Protein AF-E9SGU4-F1 (afdb_monomer_lite)

Structure (mmCIF, N/CA/C/O backbone):
data_AF-E9SGU4-F1
#
_entry.id   AF-E9SGU4-F1
#
loop_
_atom_site.group_PDB
_atom_site.id
_atom_site.type_symbol
_atom_site.label_atom_id
_atom_site.label_alt_id
_atom_site.label_comp_id
_atom_site.label_asym_id
_atom_site.label_entity_id
_atom_site.label_seq_id
_atom_site.pdbx_PDB_ins_code
_atom_site.Cartn_x
_atom_site.Cartn_y
_atom_site.Cartn_z
_atom_site.occupancy
_atom_site.B_iso_or_equiv
_atom_site.auth_seq_id
_atom_site.auth_comp_id
_atom_site.auth_asym_id
_atom_site.auth_atom_id
_atom_site.pdbx_PDB_model_num
ATOM 1 N N . MET A 1 1 ? 7.543 14.965 25.469 1.00 51.72 1 MET A N 1
ATOM 2 C CA . MET A 1 1 ? 7.830 15.003 24.017 1.00 51.72 1 MET A CA 1
ATOM 3 C C . MET A 1 1 ? 7.787 13.586 23.422 1.00 51.72 1 M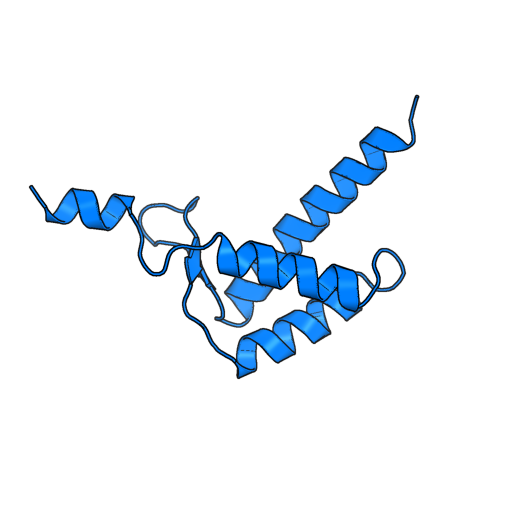ET A C 1
ATOM 5 O O . MET A 1 1 ? 8.803 13.103 22.953 1.00 51.72 1 MET A O 1
ATOM 9 N N . GLY A 1 2 ? 6.646 12.881 23.485 1.00 57.19 2 GLY A N 1
ATOM 10 C CA . GLY A 1 2 ? 6.571 11.458 23.086 1.00 57.19 2 GLY A CA 1
ATOM 11 C C . GLY A 1 2 ? 5.458 11.099 22.096 1.00 57.19 2 GLY A C 1
ATOM 12 O O . GLY A 1 2 ? 5.502 10.030 21.501 1.00 57.19 2 GLY A O 1
ATOM 13 N N . SER A 1 3 ? 4.476 11.981 21.893 1.00 62.22 3 SER A N 1
ATOM 14 C CA . SER A 1 3 ? 3.272 11.657 21.114 1.00 62.22 3 SER A CA 1
ATOM 15 C C . SER A 1 3 ? 3.431 11.882 19.608 1.00 62.22 3 SER A C 1
ATOM 17 O O . SER A 1 3 ? 2.787 11.198 18.827 1.00 62.22 3 SER A O 1
ATOM 19 N N . ALA A 1 4 ? 4.296 12.811 19.187 1.00 63.81 4 ALA A N 1
ATOM 20 C CA . ALA A 1 4 ? 4.496 13.116 17.767 1.00 63.81 4 ALA A CA 1
ATOM 21 C C . ALA A 1 4 ? 5.319 12.039 17.038 1.00 63.81 4 ALA A C 1
ATOM 23 O O . ALA A 1 4 ? 5.012 11.703 15.903 1.00 63.81 4 ALA A O 1
ATOM 24 N N . LYS A 1 5 ? 6.326 11.463 17.711 1.00 69.12 5 LYS A N 1
ATOM 25 C CA . LYS A 1 5 ? 7.228 10.470 17.110 1.00 69.12 5 LYS A CA 1
ATOM 26 C C . LYS A 1 5 ? 6.511 9.149 16.806 1.00 69.12 5 LYS A C 1
ATOM 28 O O . LYS A 1 5 ? 6.580 8.679 15.682 1.00 69.12 5 LYS A O 1
ATOM 33 N N . ARG A 1 6 ? 5.703 8.660 17.759 1.00 72.50 6 ARG A N 1
ATOM 34 C CA . ARG A 1 6 ? 4.863 7.465 17.567 1.00 72.50 6 ARG A CA 1
ATOM 35 C C . ARG A 1 6 ? 3.908 7.607 16.392 1.00 72.50 6 ARG A C 1
ATOM 37 O O . ARG A 1 6 ? 3.768 6.684 15.609 1.00 72.50 6 ARG A O 1
ATOM 44 N N . ARG A 1 7 ? 3.288 8.780 16.254 1.00 71.06 7 ARG A N 1
ATOM 45 C CA . ARG A 1 7 ? 2.327 9.021 15.178 1.00 71.06 7 ARG A CA 1
ATOM 46 C C . ARG A 1 7 ? 3.000 9.017 13.806 1.00 71.06 7 ARG A C 1
ATOM 48 O O . ARG A 1 7 ? 2.404 8.559 12.849 1.00 71.06 7 ARG A O 1
ATOM 55 N N . GLN A 1 8 ? 4.239 9.495 13.714 1.00 76.06 8 GLN A N 1
ATOM 56 C CA . GLN A 1 8 ? 5.001 9.457 12.468 1.00 76.06 8 GLN A CA 1
ATOM 57 C C . GLN A 1 8 ? 5.414 8.027 12.090 1.00 76.06 8 GLN A C 1
ATOM 59 O O . GLN A 1 8 ? 5.310 7.661 10.928 1.00 76.06 8 GLN A O 1
ATOM 64 N N . GLU A 1 9 ? 5.805 7.209 13.070 1.00 81.69 9 GLU A N 1
ATOM 65 C CA . GLU A 1 9 ? 6.107 5.785 12.860 1.00 81.69 9 GLU A CA 1
ATOM 66 C C . GLU A 1 9 ? 4.869 5.001 12.389 1.00 81.69 9 GLU A C 1
ATOM 68 O O . GLU A 1 9 ? 4.976 4.170 11.496 1.00 81.69 9 GLU A O 1
ATOM 73 N N . GLU A 1 10 ? 3.681 5.305 12.924 1.00 83.62 10 GLU A N 1
ATOM 74 C CA . GLU A 1 10 ? 2.424 4.682 12.479 1.00 83.62 10 GLU A CA 1
ATOM 75 C C . GLU A 1 10 ? 2.042 5.052 11.041 1.00 83.62 10 GLU A C 1
ATOM 77 O O . GLU A 1 10 ? 1.479 4.228 10.328 1.00 83.62 10 GLU A O 1
ATOM 82 N N . PHE A 1 11 ? 2.351 6.277 10.608 1.00 83.12 11 PHE A N 1
ATOM 83 C CA . PHE A 1 11 ? 2.140 6.705 9.224 1.00 83.12 11 PHE A CA 1
ATOM 84 C C . PHE A 1 11 ? 3.096 5.997 8.258 1.00 83.12 11 PHE A C 1
ATOM 86 O O . PHE A 1 11 ? 2.680 5.610 7.170 1.00 83.12 11 PHE A O 1
ATOM 93 N N . ASP A 1 12 ? 4.362 5.830 8.642 1.00 86.12 12 ASP A N 1
ATOM 94 C CA . ASP A 1 12 ? 5.367 5.150 7.818 1.00 86.12 12 ASP A CA 1
ATOM 95 C C . ASP A 1 12 ? 5.041 3.653 7.667 1.00 86.12 12 ASP A C 1
ATOM 97 O O . ASP A 1 12 ? 5.062 3.110 6.564 1.00 86.12 12 ASP A O 1
ATOM 101 N N . ASP A 1 13 ? 4.634 3.008 8.766 1.00 88.12 13 ASP A N 1
ATOM 102 C CA . ASP A 1 13 ? 4.144 1.624 8.781 1.00 88.12 13 ASP A CA 1
ATOM 103 C C . ASP A 1 13 ? 2.896 1.461 7.901 1.00 88.12 13 ASP A C 1
ATOM 105 O O . ASP A 1 13 ? 2.840 0.568 7.054 1.00 88.12 13 ASP A O 1
ATOM 109 N N . ALA A 1 14 ? 1.932 2.383 8.020 1.00 88.88 14 ALA A N 1
ATOM 110 C CA . ALA A 1 14 ? 0.737 2.376 7.188 1.00 88.88 14 ALA A CA 1
ATOM 111 C C . ALA A 1 14 ? 1.060 2.583 5.705 1.00 88.88 14 ALA A C 1
ATOM 113 O O . ALA A 1 14 ? 0.491 1.896 4.860 1.00 88.88 14 ALA A O 1
ATOM 114 N N . ARG A 1 15 ? 2.003 3.472 5.373 1.00 88.50 15 ARG A N 1
ATOM 115 C CA . ARG A 1 15 ? 2.432 3.694 3.988 1.00 88.50 15 ARG A CA 1
ATOM 116 C C . ARG A 1 15 ? 3.096 2.450 3.408 1.00 88.50 15 ARG A C 1
ATOM 118 O O . ARG A 1 15 ? 2.729 2.036 2.314 1.00 88.50 15 ARG A O 1
ATOM 125 N N . ASN A 1 16 ? 4.022 1.831 4.140 1.00 90.44 16 ASN A N 1
ATOM 126 C CA . ASN A 1 16 ? 4.660 0.588 3.704 1.00 90.44 16 ASN A CA 1
ATOM 127 C C . ASN A 1 16 ? 3.623 -0.510 3.482 1.00 90.44 16 ASN A C 1
ATOM 129 O O . ASN A 1 16 ? 3.635 -1.166 2.441 1.00 90.44 16 ASN A O 1
ATOM 133 N N . ARG A 1 17 ? 2.674 -0.652 4.413 1.00 92.50 17 ARG A N 1
ATOM 134 C CA . ARG A 1 17 ? 1.621 -1.652 4.292 1.00 92.50 17 ARG A CA 1
ATOM 135 C C . ARG A 1 17 ? 0.688 -1.384 3.112 1.00 92.50 17 ARG A C 1
ATOM 137 O O . ARG A 1 17 ? 0.358 -2.314 2.384 1.00 92.50 17 ARG A O 1
ATOM 144 N N . GLY A 1 18 ? 0.300 -0.129 2.897 1.00 92.88 18 GLY A N 1
ATOM 145 C CA . GLY A 1 18 ? -0.511 0.282 1.752 1.00 92.88 18 GLY A CA 1
ATOM 146 C C . GLY A 1 18 ? 0.173 -0.048 0.426 1.00 92.88 18 GLY A C 1
ATOM 147 O O . GLY A 1 18 ? -0.445 -0.656 -0.443 1.00 92.88 18 GLY A O 1
ATOM 148 N N . THR A 1 19 ? 1.469 0.253 0.307 1.00 92.44 19 THR A N 1
ATOM 149 C CA . THR A 1 19 ? 2.280 -0.109 -0.865 1.00 92.44 19 THR A CA 1
ATOM 150 C C . THR A 1 19 ? 2.305 -1.621 -1.089 1.00 92.44 19 THR A C 1
ATOM 152 O O . THR A 1 19 ? 2.112 -2.069 -2.214 1.00 92.44 19 THR A O 1
ATOM 155 N N . GLU A 1 20 ? 2.512 -2.427 -0.043 1.00 93.12 20 GLU A N 1
ATOM 156 C CA . GLU A 1 20 ? 2.490 -3.889 -0.176 1.00 93.12 20 GLU A CA 1
ATOM 157 C C . GLU A 1 20 ? 1.139 -4.409 -0.659 1.00 93.12 20 GLU A C 1
ATOM 159 O O . GLU A 1 20 ? 1.107 -5.214 -1.582 1.00 93.12 20 GLU A O 1
ATOM 164 N N . ILE A 1 21 ? 0.032 -3.915 -0.101 1.00 94.56 21 ILE A N 1
ATOM 165 C CA . ILE A 1 21 ? -1.308 -4.322 -0.534 1.00 94.56 21 ILE A CA 1
ATOM 166 C C . ILE A 1 21 ? -1.540 -3.945 -1.998 1.00 94.56 21 ILE A C 1
ATOM 168 O O . ILE A 1 21 ? -2.048 -4.762 -2.757 1.00 94.56 21 ILE A O 1
ATOM 172 N N . LEU A 1 22 ? -1.150 -2.740 -2.419 1.00 93.75 22 LEU A N 1
ATOM 173 C CA . LEU A 1 22 ? -1.287 -2.322 -3.817 1.00 93.75 22 LEU A CA 1
ATOM 174 C C . LEU A 1 22 ? -0.489 -3.226 -4.768 1.00 93.75 22 LEU A C 1
ATOM 176 O O . LEU A 1 22 ? -0.963 -3.504 -5.867 1.00 93.75 22 LEU A O 1
ATOM 180 N N . ILE A 1 23 ? 0.679 -3.715 -4.340 1.00 92.56 23 ILE A N 1
ATOM 181 C CA . ILE A 1 23 ? 1.472 -4.699 -5.093 1.00 92.56 23 ILE A CA 1
ATOM 182 C C . ILE A 1 23 ? 0.782 -6.069 -5.105 1.00 92.56 23 ILE A C 1
ATOM 184 O O . ILE A 1 23 ? 0.665 -6.687 -6.160 1.00 92.56 23 ILE A O 1
ATOM 188 N N . GLU A 1 24 ? 0.317 -6.550 -3.947 1.00 93.00 24 GLU A N 1
ATOM 189 C CA . GLU A 1 24 ? -0.384 -7.836 -3.808 1.00 93.00 24 GLU A CA 1
ATOM 190 C C . GLU A 1 24 ? -1.654 -7.892 -4.676 1.00 93.00 24 GLU A C 1
ATOM 192 O O . GLU A 1 24 ? -1.949 -8.927 -5.274 1.00 93.00 24 GLU A O 1
ATOM 197 N N . GLU A 1 25 ? -2.390 -6.780 -4.764 1.00 93.06 25 GLU A N 1
ATOM 198 C CA . GLU A 1 25 ? -3.615 -6.654 -5.562 1.00 93.06 25 GLU A CA 1
ATOM 199 C C . GLU A 1 25 ? -3.348 -6.269 -7.032 1.00 93.06 25 GLU A C 1
ATOM 201 O O . GLU A 1 25 ? -4.289 -6.206 -7.821 1.00 93.06 25 GLU A O 1
ATOM 206 N N . GLY A 1 26 ? -2.085 -6.044 -7.419 1.00 90.38 26 GLY A N 1
ATOM 207 C CA . GLY A 1 26 ? -1.670 -5.791 -8.805 1.00 90.38 26 GLY A CA 1
ATOM 208 C C . GLY A 1 26 ? -1.920 -4.373 -9.332 1.00 90.38 26 GLY A C 1
ATOM 209 O O . GLY A 1 26 ? -1.814 -4.152 -10.538 1.00 90.38 26 GLY A O 1
ATOM 210 N N . VAL A 1 27 ? -2.232 -3.420 -8.450 1.00 93.00 27 VAL A N 1
ATOM 211 C CA . VAL A 1 27 ? -2.482 -2.007 -8.793 1.00 93.00 27 VAL A CA 1
ATOM 212 C C . VAL A 1 27 ? -1.186 -1.290 -9.150 1.00 93.00 27 VAL A C 1
ATOM 214 O O . VAL A 1 27 ? -1.147 -0.485 -10.074 1.00 93.00 27 VAL A O 1
ATOM 217 N N . ILE A 1 28 ? -0.118 -1.605 -8.420 1.00 93.25 28 ILE A N 1
ATOM 218 C CA . ILE A 1 28 ? 1.241 -1.147 -8.703 1.00 93.25 28 ILE A CA 1
ATOM 219 C C . ILE A 1 28 ? 2.162 -2.363 -8.775 1.00 93.25 28 ILE A C 1
ATOM 221 O O . ILE A 1 28 ? 1.843 -3.430 -8.255 1.00 93.25 28 ILE A O 1
ATOM 225 N N . SER A 1 29 ? 3.322 -2.218 -9.400 1.00 91.56 29 SER A N 1
ATOM 226 C CA . SER A 1 29 ? 4.323 -3.284 -9.504 1.00 91.56 29 SER A CA 1
ATOM 227 C C . SER A 1 29 ? 5.696 -2.773 -9.095 1.00 91.56 29 SER A C 1
ATOM 229 O O . SER A 1 29 ? 6.009 -1.609 -9.304 1.00 91.56 29 SER A O 1
ATOM 231 N N . ARG A 1 30 ? 6.541 -3.622 -8.501 1.00 90.81 30 ARG A N 1
ATOM 232 C CA . ARG A 1 30 ? 7.955 -3.266 -8.293 1.00 90.81 30 ARG A CA 1
ATOM 233 C C . ARG A 1 30 ? 8.734 -3.526 -9.569 1.00 90.81 30 ARG A C 1
ATOM 235 O O . ARG A 1 30 ? 8.566 -4.574 -10.188 1.00 90.81 30 ARG A O 1
ATOM 242 N N . CYS A 1 31 ? 9.619 -2.602 -9.920 1.00 89.81 31 CYS A N 1
ATOM 243 C CA . CYS A 1 31 ? 10.552 -2.823 -11.010 1.00 89.81 31 CYS A CA 1
ATOM 244 C C . CYS A 1 31 ? 11.489 -3.996 -10.673 1.00 89.81 31 CYS A C 1
ATOM 246 O O . CYS A 1 31 ? 12.050 -4.065 -9.579 1.00 89.81 31 CYS A O 1
ATOM 248 N N . GLU A 1 32 ? 11.701 -4.897 -11.633 1.00 86.94 32 GLU A N 1
ATOM 249 C CA . GLU A 1 32 ? 12.569 -6.074 -11.472 1.00 86.94 32 GLU A CA 1
ATOM 250 C C . GLU A 1 32 ? 14.051 -5.707 -11.286 1.00 86.94 32 GLU A C 1
ATOM 252 O O . GLU A 1 32 ? 14.816 -6.465 -10.692 1.00 86.94 32 GLU A O 1
ATOM 257 N N . HIS A 1 33 ? 14.456 -4.538 -11.790 1.00 87.56 33 HIS A N 1
ATOM 258 C CA . HIS A 1 33 ? 15.833 -4.044 -11.729 1.00 87.56 33 HIS A CA 1
ATOM 259 C C . HIS A 1 33 ? 16.067 -3.039 -10.597 1.00 87.56 33 HIS A C 1
ATOM 261 O O . HIS A 1 33 ? 17.189 -2.923 -10.105 1.00 87.56 33 HIS A O 1
ATOM 267 N N . HIS A 1 34 ? 15.021 -2.320 -10.187 1.00 87.12 34 HIS A N 1
ATOM 268 C CA . HIS A 1 34 ? 15.089 -1.252 -9.195 1.00 87.12 34 HIS A CA 1
ATOM 269 C C . HIS A 1 34 ? 14.009 -1.492 -8.140 1.00 87.12 34 HIS A C 1
ATOM 271 O O . HIS A 1 34 ? 12.907 -0.964 -8.243 1.00 87.12 34 HIS A O 1
ATOM 277 N N . GLU A 1 35 ? 14.325 -2.295 -7.123 1.00 83.50 35 GLU A N 1
ATOM 278 C CA . GLU A 1 35 ? 13.377 -2.710 -6.072 1.00 83.50 35 GLU A CA 1
ATOM 279 C C . GLU A 1 35 ? 12.742 -1.540 -5.297 1.00 83.50 35 GLU A C 1
ATOM 281 O O . GLU A 1 35 ? 11.667 -1.687 -4.717 1.00 83.50 35 GLU A O 1
ATOM 286 N N . GLU A 1 36 ? 13.399 -0.378 -5.315 1.00 83.44 36 GLU A N 1
ATOM 287 C CA . GLU A 1 36 ? 12.936 0.880 -4.726 1.00 83.44 36 GLU A CA 1
ATOM 288 C C . GLU A 1 36 ? 11.917 1.640 -5.593 1.00 83.44 36 GLU A C 1
ATOM 290 O O . GLU A 1 36 ? 11.254 2.550 -5.100 1.00 83.44 36 GLU A O 1
ATOM 295 N N . ILE A 1 37 ? 11.776 1.274 -6.872 1.00 86.25 37 ILE A N 1
ATOM 296 C CA . ILE A 1 37 ? 10.837 1.894 -7.807 1.00 86.25 37 ILE A CA 1
ATOM 297 C C . ILE A 1 37 ? 9.581 1.028 -7.900 1.00 86.25 37 ILE A C 1
ATOM 299 O O . ILE A 1 37 ? 9.628 -0.132 -8.320 1.00 86.25 37 ILE A O 1
ATOM 303 N N . VAL A 1 38 ? 8.444 1.630 -7.564 1.00 90.81 38 VAL A N 1
ATOM 304 C CA . VAL A 1 38 ? 7.117 1.100 -7.881 1.00 90.81 38 VAL A CA 1
ATOM 305 C C . VAL A 1 38 ? 6.570 1.806 -9.112 1.00 90.81 38 VAL A C 1
ATOM 307 O O . VAL A 1 38 ? 6.735 3.014 -9.239 1.00 90.81 38 VAL A O 1
ATOM 310 N N . THR A 1 39 ? 5.940 1.065 -10.013 1.00 91.00 39 THR A N 1
ATOM 311 C CA . THR A 1 39 ? 5.275 1.599 -11.199 1.00 91.00 39 THR A CA 1
ATOM 312 C C . THR A 1 39 ? 3.771 1.407 -11.103 1.00 91.00 39 THR A C 1
ATOM 314 O O . THR A 1 39 ? 3.296 0.416 -10.542 1.00 91.00 39 THR A O 1
ATOM 317 N N . ASP A 1 40 ? 3.024 2.363 -11.640 1.00 90.62 40 ASP A N 1
ATOM 318 C CA . ASP A 1 40 ? 1.581 2.255 -11.813 1.00 90.62 40 ASP A CA 1
ATOM 319 C C . ASP A 1 40 ? 1.260 1.168 -12.848 1.00 90.62 40 ASP A C 1
ATOM 321 O O . ASP A 1 40 ? 1.821 1.146 -13.941 1.00 90.62 40 ASP A O 1
ATOM 325 N N . ASN A 1 41 ? 0.367 0.248 -12.489 1.00 87.88 41 ASN A N 1
ATOM 326 C CA . ASN A 1 41 ? -0.176 -0.770 -13.388 1.00 87.88 41 ASN A CA 1
ATOM 327 C C . ASN A 1 41 ? -1.716 -0.726 -13.397 1.00 87.88 41 ASN A C 1
ATOM 329 O O . ASN A 1 41 ? -2.353 -1.722 -13.730 1.00 87.88 41 ASN A O 1
ATOM 333 N N . TRP A 1 42 ? -2.286 0.413 -12.979 1.00 84.19 42 TRP A N 1
ATOM 334 C CA . TRP A 1 42 ? -3.699 0.703 -12.746 1.00 84.19 42 TRP A CA 1
ATOM 335 C C . TRP A 1 42 ? -4.676 -0.460 -13.001 1.00 84.19 42 TRP A C 1
ATOM 337 O O . TRP A 1 42 ? -5.142 -0.679 -14.124 1.00 84.19 42 TRP A O 1
ATOM 347 N N . ASP A 1 43 ? -5.059 -1.156 -11.927 1.00 87.94 43 ASP A N 1
ATOM 348 C CA . ASP A 1 43 ? -6.129 -2.157 -11.941 1.00 87.94 43 ASP A CA 1
ATOM 349 C C . ASP A 1 43 ? -7.280 -1.709 -11.030 1.00 87.94 43 ASP A C 1
ATOM 351 O O . ASP A 1 43 ? -7.165 -1.702 -9.805 1.00 87.94 43 ASP A O 1
ATOM 355 N N . ASP A 1 44 ? -8.411 -1.329 -11.628 1.00 87.06 44 ASP A N 1
ATOM 356 C CA . ASP A 1 44 ? -9.578 -0.791 -10.909 1.00 87.06 44 ASP A CA 1
ATOM 357 C C . ASP A 1 44 ? -10.167 -1.819 -9.918 1.00 87.06 44 ASP A C 1
ATOM 359 O O . ASP A 1 44 ? -10.572 -1.489 -8.798 1.00 87.06 44 ASP A O 1
ATOM 363 N N . SER A 1 45 ? -10.142 -3.108 -10.289 1.00 90.75 45 SER A N 1
ATOM 364 C CA . SER A 1 45 ? -10.612 -4.184 -9.413 1.00 90.75 45 SER A CA 1
ATOM 365 C C . SER A 1 45 ? -9.669 -4.426 -8.235 1.00 90.75 45 SER A C 1
ATOM 367 O O . SER A 1 45 ? -10.150 -4.767 -7.151 1.00 90.75 45 SER A O 1
ATOM 369 N N . GLY A 1 46 ? -8.364 -4.321 -8.451 1.00 91.50 46 GLY A N 1
ATOM 370 C CA . GLY A 1 46 ? -7.322 -4.431 -7.445 1.00 91.50 46 GLY A CA 1
ATOM 371 C C . GLY A 1 46 ? -7.366 -3.243 -6.501 1.00 91.50 46 GLY A C 1
ATOM 372 O O . GLY A 1 46 ? -7.298 -3.430 -5.291 1.00 91.50 46 GLY A O 1
ATOM 373 N N . LEU A 1 47 ? -7.608 -2.036 -7.021 1.00 90.62 47 LEU A N 1
ATOM 374 C CA . LEU A 1 47 ? -7.700 -0.816 -6.225 1.00 90.62 47 LEU A CA 1
ATOM 375 C C . LEU A 1 47 ? -8.843 -0.896 -5.218 1.00 90.62 47 LEU A C 1
ATOM 377 O O . LEU A 1 47 ? -8.638 -0.658 -4.029 1.00 90.62 47 LEU A O 1
ATOM 381 N N . SER A 1 48 ? -10.028 -1.315 -5.663 1.00 93.00 48 SER A N 1
ATOM 382 C CA . SER A 1 48 ? -11.176 -1.464 -4.765 1.00 93.00 48 SER A CA 1
ATOM 383 C C . SER A 1 48 ? -10.917 -2.486 -3.647 1.00 93.00 48 SER A C 1
ATOM 385 O O . SER A 1 48 ? -11.266 -2.246 -2.489 1.00 93.00 48 SER A O 1
ATOM 387 N N . LYS A 1 49 ? -10.255 -3.609 -3.959 1.00 93.69 49 LYS A N 1
ATOM 388 C CA . LYS A 1 49 ? -9.868 -4.616 -2.955 1.00 93.69 49 LYS A CA 1
ATOM 389 C C . LYS A 1 49 ? -8.785 -4.099 -2.016 1.00 93.69 49 LYS A C 1
ATOM 391 O O . LYS A 1 49 ? -8.881 -4.324 -0.810 1.00 93.69 49 LYS A O 1
ATOM 396 N N . ALA A 1 50 ? -7.796 -3.389 -2.552 1.00 93.94 50 ALA A N 1
ATOM 397 C CA . ALA A 1 50 ? -6.710 -2.792 -1.793 1.00 93.94 50 ALA A CA 1
ATOM 398 C C . ALA A 1 50 ? -7.246 -1.779 -0.780 1.00 93.94 50 ALA A C 1
ATOM 400 O O . ALA A 1 50 ? -6.900 -1.853 0.396 1.00 93.94 50 ALA A O 1
ATOM 401 N N . GLN A 1 51 ? -8.159 -0.902 -1.203 1.00 93.44 51 GLN A N 1
ATOM 402 C CA . GLN A 1 51 ? -8.845 0.055 -0.334 1.00 93.44 51 GLN A CA 1
ATOM 403 C C . GLN A 1 51 ? -9.611 -0.638 0.792 1.00 93.44 51 GLN A C 1
ATOM 405 O O . GLN A 1 51 ? -9.480 -0.250 1.952 1.00 93.44 51 GLN A O 1
ATOM 410 N N . ASP A 1 52 ? -10.401 -1.668 0.480 1.00 93.69 52 ASP A N 1
ATOM 411 C CA . ASP A 1 52 ? -11.208 -2.355 1.492 1.00 93.69 52 ASP A CA 1
ATOM 412 C C . ASP A 1 52 ? -10.326 -3.130 2.488 1.00 93.69 52 ASP A C 1
ATOM 414 O O . ASP A 1 52 ? -10.526 -3.041 3.702 1.00 93.69 52 ASP A O 1
ATOM 418 N N . ARG A 1 53 ? -9.280 -3.808 1.994 1.00 94.19 53 ARG A N 1
ATOM 419 C CA . ARG A 1 53 ? -8.297 -4.533 2.813 1.00 94.19 53 ARG A CA 1
ATOM 420 C C . ARG A 1 53 ? -7.486 -3.587 3.697 1.00 94.19 53 ARG A C 1
ATOM 422 O O . ARG A 1 53 ? -7.355 -3.842 4.892 1.00 94.19 53 ARG A O 1
ATOM 429 N N . PHE A 1 54 ? -6.987 -2.487 3.141 1.00 93.88 54 PHE A N 1
ATOM 430 C CA . PHE A 1 54 ? -6.198 -1.503 3.878 1.00 93.88 54 PHE A CA 1
ATOM 431 C C . PHE A 1 54 ? -7.038 -0.790 4.941 1.00 93.88 54 PHE A C 1
ATOM 433 O O . PHE A 1 54 ? -6.622 -0.701 6.094 1.00 93.88 54 PHE A O 1
ATOM 440 N N . ALA A 1 55 ? -8.261 -0.371 4.599 1.00 93.19 55 ALA A N 1
ATOM 441 C CA . ALA A 1 55 ? -9.186 0.225 5.559 1.00 93.19 55 ALA A CA 1
ATOM 442 C C . ALA A 1 55 ? -9.565 -0.750 6.688 1.00 93.19 55 ALA A C 1
ATOM 444 O O . ALA A 1 55 ? -9.737 -0.325 7.831 1.00 93.19 55 ALA A O 1
ATOM 445 N N . ALA A 1 56 ? -9.673 -2.050 6.396 1.00 93.06 56 ALA A N 1
ATOM 446 C CA . ALA A 1 56 ? -9.902 -3.077 7.408 1.00 93.06 56 ALA A CA 1
ATOM 447 C C . ALA A 1 56 ? -8.683 -3.288 8.326 1.00 93.06 56 ALA A C 1
ATOM 449 O O . ALA A 1 56 ? -8.858 -3.397 9.539 1.00 93.06 56 ALA A O 1
ATOM 450 N N . GLU A 1 57 ? -7.457 -3.310 7.789 1.00 92.00 57 GLU A N 1
ATOM 451 C CA . GLU A 1 57 ? -6.228 -3.440 8.593 1.00 92.00 57 GLU A CA 1
ATOM 452 C C . GLU A 1 57 ? -5.948 -2.194 9.447 1.00 92.00 57 GLU A C 1
ATOM 454 O O . GLU A 1 57 ? -5.464 -2.300 10.576 1.00 92.00 57 GLU A O 1
ATOM 459 N N . MET A 1 58 ? -6.306 -1.015 8.939 1.00 90.81 58 MET A N 1
ATOM 460 C CA . MET A 1 58 ? -6.139 0.272 9.617 1.00 90.81 58 MET A CA 1
ATOM 461 C C . MET A 1 58 ? -7.348 0.685 10.462 1.00 90.81 58 MET A C 1
ATOM 463 O O . MET A 1 58 ? -7.354 1.771 11.058 1.00 90.81 58 MET A O 1
ATOM 467 N N . ALA A 1 59 ? -8.357 -0.183 10.563 1.00 89.19 59 ALA A N 1
ATOM 468 C CA . ALA A 1 59 ? -9.569 0.078 11.319 1.00 89.19 59 ALA A CA 1
ATOM 469 C C . ALA A 1 59 ? -9.243 0.436 12.780 1.00 89.19 59 ALA A C 1
ATOM 471 O O . ALA A 1 59 ? -8.614 -0.321 13.519 1.00 89.19 59 ALA A O 1
ATOM 472 N N . GLY A 1 60 ? -9.683 1.622 13.205 1.00 85.38 60 GLY A N 1
ATOM 473 C CA . GLY A 1 60 ? -9.435 2.150 14.551 1.00 85.38 60 GLY A CA 1
ATOM 474 C C . GLY A 1 60 ? -8.162 2.992 14.692 1.00 85.38 60 GLY A C 1
ATOM 475 O O . GLY A 1 60 ? -8.005 3.643 15.725 1.00 85.38 60 GLY A O 1
ATOM 476 N N . LYS A 1 61 ? -7.298 3.033 13.668 1.00 87.75 61 LYS A N 1
ATOM 477 C CA . LYS A 1 61 ? -6.166 3.971 13.568 1.00 8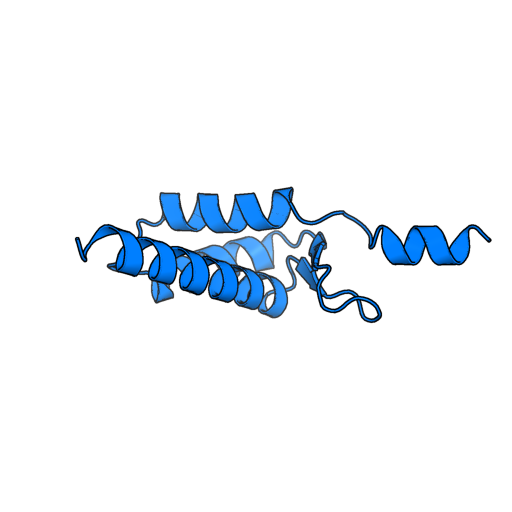7.75 61 LYS A CA 1
ATOM 478 C C . LYS A 1 61 ? -6.456 5.121 12.605 1.00 87.75 61 LYS A C 1
ATOM 480 O O . LYS A 1 61 ? -6.199 6.271 12.952 1.00 87.75 61 LYS A O 1
ATOM 485 N N . PHE A 1 62 ? -7.021 4.800 11.443 1.00 88.56 62 PHE A N 1
ATOM 486 C CA . PHE A 1 62 ? -7.332 5.744 10.371 1.00 88.56 62 PHE A CA 1
ATOM 487 C C . PHE A 1 62 ? -8.785 5.592 9.919 1.00 88.56 62 PHE A C 1
ATOM 489 O O . PHE A 1 62 ? -9.406 4.538 10.089 1.00 88.56 62 PHE A O 1
ATOM 496 N N . THR A 1 63 ? -9.345 6.660 9.361 1.00 90.75 63 THR A N 1
ATOM 497 C CA . THR A 1 63 ? -10.651 6.619 8.697 1.00 90.75 63 THR A CA 1
ATOM 498 C C . THR A 1 63 ? -10.534 6.014 7.299 1.00 90.75 63 THR A C 1
ATOM 500 O O . THR A 1 63 ? -9.451 5.960 6.717 1.00 90.75 63 THR A O 1
ATOM 503 N N . ARG A 1 64 ? -11.660 5.552 6.737 1.00 89.69 64 ARG A N 1
ATOM 504 C CA . ARG A 1 64 ? -11.684 5.012 5.368 1.00 89.69 64 ARG A CA 1
ATOM 505 C C . ARG A 1 64 ? -11.239 6.053 4.338 1.00 89.69 64 ARG A C 1
ATOM 507 O O . ARG A 1 64 ? -10.536 5.689 3.409 1.00 89.69 64 ARG A O 1
ATOM 514 N N . GLU A 1 65 ? -11.621 7.314 4.532 1.00 91.12 65 GLU A N 1
ATOM 515 C CA . GLU A 1 65 ? -11.197 8.431 3.678 1.00 91.12 65 GLU A CA 1
ATOM 516 C C . GLU A 1 65 ? -9.682 8.645 3.758 1.00 91.12 65 GLU A C 1
ATOM 518 O O . GLU A 1 65 ? -9.030 8.672 2.725 1.00 91.12 65 GLU A O 1
ATOM 523 N N . GLU A 1 66 ? -9.095 8.674 4.962 1.00 90.19 66 GLU A N 1
ATOM 524 C CA . GLU A 1 66 ? -7.633 8.765 5.103 1.00 90.19 66 GLU A CA 1
ATOM 525 C C . GLU A 1 66 ? -6.926 7.591 4.418 1.00 90.19 66 GLU A C 1
ATOM 527 O O . GLU A 1 66 ? -5.936 7.789 3.722 1.00 90.19 66 GLU A O 1
ATOM 532 N N . CYS A 1 67 ? -7.443 6.369 4.589 1.00 90.62 67 CYS A N 1
ATOM 533 C CA . CYS A 1 67 ? -6.900 5.174 3.943 1.00 90.62 67 CYS A CA 1
ATOM 534 C C . CYS A 1 67 ? -6.923 5.290 2.416 1.00 90.62 67 CYS A C 1
ATOM 536 O O . CYS A 1 67 ? -5.948 4.927 1.764 1.00 90.62 67 CYS A O 1
ATOM 538 N N . ASP A 1 68 ? -8.017 5.806 1.863 1.00 91.31 68 ASP A N 1
ATOM 539 C CA . ASP A 1 68 ? -8.165 6.031 0.430 1.00 91.31 68 ASP A CA 1
ATOM 540 C C . ASP A 1 68 ? -7.160 7.065 -0.086 1.00 91.31 68 ASP A C 1
ATOM 542 O O . ASP A 1 68 ? -6.420 6.792 -1.028 1.00 91.31 68 ASP A O 1
ATOM 546 N N . GLU A 1 69 ? -7.050 8.206 0.602 1.00 91.56 69 GLU A N 1
ATOM 547 C CA . GLU A 1 69 ? -6.087 9.258 0.268 1.00 91.56 69 GLU A CA 1
ATOM 548 C C . GLU A 1 69 ? -4.633 8.767 0.351 1.00 91.56 69 GLU A C 1
ATOM 550 O O . GLU A 1 69 ? -3.795 9.179 -0.452 1.00 91.56 69 GLU A O 1
ATOM 555 N N . PHE A 1 70 ? -4.309 7.866 1.286 1.00 90.88 70 PHE A N 1
ATOM 556 C CA . PHE A 1 70 ? -2.981 7.251 1.352 1.00 90.88 70 PHE A CA 1
ATOM 557 C C . PHE A 1 70 ? -2.669 6.412 0.121 1.00 90.88 70 PHE A C 1
ATOM 559 O O . PHE A 1 70 ? -1.594 6.568 -0.460 1.00 90.88 70 PHE A O 1
ATOM 566 N N . LEU A 1 71 ? -3.580 5.512 -0.255 1.00 91.81 71 LEU A N 1
ATOM 567 C CA . LEU A 1 71 ? -3.372 4.631 -1.400 1.00 91.81 71 LEU A CA 1
ATOM 568 C C . LEU A 1 71 ? -3.330 5.434 -2.702 1.00 91.81 71 LEU A C 1
ATOM 570 O O . LEU A 1 71 ? -2.422 5.237 -3.505 1.00 91.81 71 LEU A O 1
ATOM 574 N N . ASP A 1 72 ? -4.240 6.394 -2.871 1.00 91.94 72 ASP A N 1
ATOM 575 C CA . ASP A 1 72 ? -4.260 7.312 -4.014 1.00 91.94 72 ASP A CA 1
ATOM 576 C C . ASP A 1 72 ? -2.958 8.122 -4.122 1.00 91.94 72 ASP A C 1
ATOM 578 O O . ASP A 1 72 ? -2.401 8.260 -5.210 1.00 91.94 72 ASP A O 1
ATOM 582 N N . SER A 1 73 ? -2.412 8.590 -2.995 1.00 91.81 73 SER A N 1
ATOM 583 C CA . SER A 1 73 ? -1.126 9.293 -2.960 1.00 91.81 73 SER A CA 1
ATOM 584 C C . SER A 1 73 ? 0.039 8.408 -3.417 1.00 91.81 73 SER A C 1
ATOM 586 O O . SER A 1 73 ? 0.890 8.868 -4.176 1.00 91.81 73 SER A O 1
ATOM 588 N N . ILE A 1 74 ? 0.066 7.129 -3.019 1.00 90.75 74 ILE A N 1
ATOM 589 C CA . ILE A 1 74 ? 1.090 6.168 -3.466 1.00 90.75 74 ILE A CA 1
ATOM 590 C C . ILE A 1 74 ? 0.992 5.938 -4.978 1.00 90.75 74 ILE A C 1
ATOM 592 O O . ILE A 1 74 ? 2.010 5.962 -5.664 1.00 90.75 74 ILE A O 1
ATOM 596 N N . ILE A 1 75 ? -0.220 5.754 -5.503 1.00 90.19 75 ILE A N 1
ATOM 597 C CA . ILE A 1 75 ? -0.443 5.504 -6.934 1.00 90.19 75 ILE A CA 1
ATOM 598 C C . ILE A 1 75 ? -0.070 6.733 -7.766 1.00 90.19 75 ILE A C 1
ATOM 600 O O . ILE A 1 75 ? 0.583 6.604 -8.794 1.00 90.19 75 ILE A O 1
ATOM 604 N N . LYS A 1 76 ? -0.418 7.942 -7.307 1.00 89.88 76 LYS A N 1
ATOM 605 C CA . LYS A 1 76 ? -0.053 9.196 -7.989 1.00 89.88 76 LYS A CA 1
ATOM 606 C C . LYS A 1 76 ? 1.448 9.479 -7.992 1.00 89.88 76 LYS A C 1
ATOM 608 O O . LYS A 1 76 ? 1.916 10.199 -8.872 1.00 89.88 76 LYS A O 1
ATOM 613 N N . ASP A 1 77 ? 2.173 8.975 -6.997 1.00 89.19 77 ASP A N 1
ATOM 614 C CA . ASP A 1 77 ? 3.633 9.085 -6.908 1.00 89.19 77 ASP A CA 1
ATOM 615 C C . ASP A 1 77 ? 4.338 8.031 -7.782 1.00 89.19 77 ASP A C 1
ATOM 617 O O . ASP A 1 77 ? 5.453 8.264 -8.251 1.00 89.19 77 ASP A O 1
ATOM 621 N N . ALA A 1 78 ? 3.680 6.895 -8.045 1.00 88.75 78 ALA A N 1
ATOM 622 C CA . ALA A 1 78 ? 4.211 5.828 -8.883 1.00 88.75 78 ALA A CA 1
ATOM 623 C C . ALA A 1 78 ? 4.237 6.249 -10.371 1.00 88.75 78 ALA A C 1
ATOM 625 O O . ALA A 1 78 ? 3.193 6.558 -10.952 1.00 88.75 78 ALA A O 1
ATOM 626 N N . PRO A 1 79 ? 5.409 6.274 -11.034 1.00 88.81 79 PRO A N 1
ATOM 627 C CA . PRO A 1 79 ? 5.478 6.518 -12.471 1.00 88.81 79 PRO A CA 1
ATOM 628 C C . PRO A 1 79 ? 4.848 5.364 -13.268 1.00 88.81 79 PRO A C 1
ATOM 630 O O . PRO A 1 79 ? 4.848 4.224 -12.818 1.00 88.81 79 PRO A O 1
ATOM 633 N N . ASN A 1 80 ? 4.364 5.640 -14.484 1.00 86.1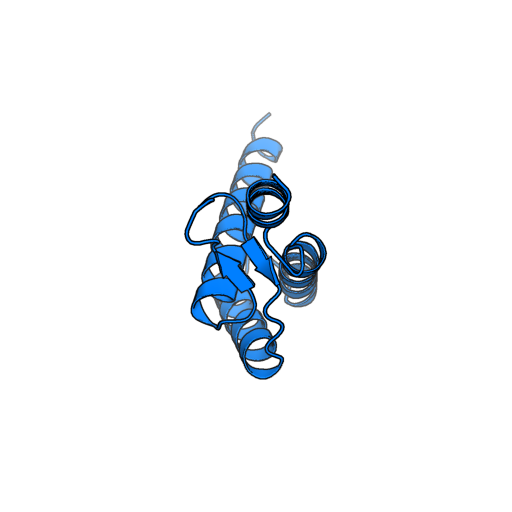2 80 ASN A N 1
ATOM 634 C CA . ASN A 1 80 ? 3.846 4.592 -15.383 1.00 86.12 80 ASN A CA 1
ATOM 635 C C . ASN A 1 80 ? 4.917 3.544 -15.729 1.00 86.12 80 ASN A C 1
ATOM 637 O O . ASN A 1 80 ? 4.615 2.367 -15.870 1.00 86.12 80 ASN A O 1
ATOM 641 N N . ASP A 1 81 ? 6.169 3.979 -15.859 1.00 84.56 81 ASP A N 1
ATOM 642 C CA . ASP A 1 81 ? 7.293 3.125 -16.225 1.00 84.56 81 ASP A CA 1
ATOM 643 C C . ASP A 1 81 ? 8.508 3.426 -15.350 1.00 84.56 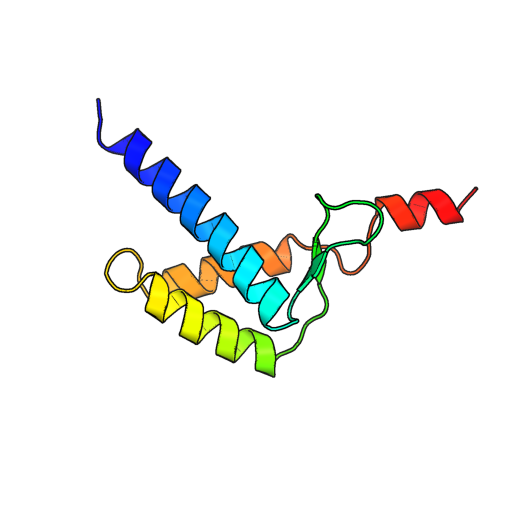81 ASP A C 1
ATOM 645 O O . ASP A 1 81 ? 8.572 4.470 -14.695 1.00 84.56 81 ASP A O 1
ATOM 649 N N . CYS A 1 82 ? 9.475 2.508 -15.298 1.00 87.69 82 CYS A N 1
ATOM 650 C CA . CYS A 1 82 ? 10.652 2.718 -14.461 1.00 87.69 82 CYS A CA 1
ATOM 651 C C . CYS A 1 82 ? 11.594 3.739 -15.128 1.00 87.69 82 CYS A C 1
ATOM 653 O O . CYS A 1 82 ? 12.280 3.393 -16.095 1.00 87.69 82 CYS A O 1
ATOM 655 N N . PRO A 1 83 ? 11.752 4.960 -14.576 1.00 84.56 83 PRO A N 1
ATOM 656 C CA . PRO A 1 83 ? 12.519 6.022 -15.231 1.00 84.56 83 PRO A CA 1
ATOM 657 C C . PRO A 1 83 ? 14.023 5.728 -15.282 1.00 84.56 83 PRO A C 1
ATOM 659 O O . PRO A 1 83 ? 14.775 6.392 -15.997 1.00 84.56 83 PRO A O 1
ATOM 662 N N . LEU A 1 84 ? 14.493 4.774 -14.473 1.00 86.12 84 LEU A N 1
ATOM 663 C CA . LEU A 1 84 ? 15.866 4.293 -14.521 1.00 86.12 84 LEU A CA 1
ATOM 664 C C . LEU A 1 84 ? 16.042 3.285 -15.659 1.00 86.12 84 LEU A C 1
ATOM 666 O O . LEU A 1 84 ? 16.989 3.432 -16.422 1.00 86.12 84 LEU A O 1
ATOM 670 N N . CYS A 1 85 ? 15.118 2.334 -15.837 1.00 84.56 85 CYS A N 1
ATOM 671 C CA . CYS A 1 85 ? 15.144 1.409 -16.976 1.00 84.56 85 CYS A CA 1
ATOM 672 C C . CYS A 1 85 ? 15.065 2.152 -18.315 1.00 84.56 85 CYS A C 1
ATOM 674 O O . CYS A 1 85 ? 15.881 1.882 -19.191 1.00 84.56 85 CYS A O 1
ATOM 676 N N . GLU A 1 86 ? 14.192 3.160 -18.431 1.00 79.81 86 GLU A N 1
ATOM 677 C CA . GLU A 1 86 ? 14.090 3.985 -19.646 1.00 79.81 86 GLU A CA 1
ATOM 678 C C . GLU A 1 86 ? 15.414 4.675 -20.018 1.00 79.81 86 GLU A C 1
ATOM 680 O O . GLU A 1 86 ? 15.716 4.873 -21.193 1.00 79.81 86 GLU A O 1
ATOM 685 N N . LYS A 1 87 ? 16.240 5.036 -19.027 1.00 75.75 87 LYS A N 1
ATOM 686 C CA . LYS A 1 87 ? 17.563 5.626 -19.280 1.00 75.75 87 LYS A CA 1
ATOM 687 C C . LYS A 1 87 ? 18.590 4.605 -19.758 1.00 75.75 87 LYS A C 1
ATOM 689 O O . LYS A 1 87 ? 19.458 4.981 -20.534 1.00 75.75 87 LYS A O 1
ATOM 694 N N . PHE A 1 88 ? 18.496 3.353 -19.311 1.00 63.72 88 PHE A N 1
ATOM 695 C CA . PHE A 1 88 ? 19.420 2.287 -19.710 1.00 63.72 88 PHE A CA 1
ATOM 696 C C . PHE A 1 88 ? 19.227 1.846 -21.168 1.00 63.72 88 PHE A C 1
ATOM 698 O O . PHE A 1 88 ? 20.188 1.409 -21.791 1.00 63.72 88 PHE A O 1
ATOM 705 N N . GLU A 1 89 ? 18.019 1.962 -21.726 1.00 58.47 89 GLU A N 1
ATOM 706 C CA . GLU A 1 89 ? 17.745 1.591 -23.126 1.00 58.47 89 GLU A CA 1
ATOM 707 C C . GLU A 1 89 ? 18.045 2.711 -24.138 1.00 58.47 89 GLU A C 1
ATOM 709 O O . GLU A 1 89 ? 18.032 2.478 -25.347 1.00 58.47 89 GLU A O 1
ATOM 714 N N . ALA A 1 90 ? 18.317 3.929 -23.664 1.00 58.16 90 ALA A N 1
ATOM 715 C CA . ALA A 1 90 ? 18.574 5.095 -24.509 1.00 58.16 90 ALA A CA 1
ATOM 716 C C . ALA A 1 90 ? 20.055 5.274 -24.917 1.00 58.16 90 ALA A C 1
ATOM 718 O O . ALA A 1 90 ? 20.365 6.250 -25.609 1.00 58.16 90 ALA A O 1
ATOM 719 N N . GLU A 1 91 ? 20.954 4.371 -24.500 1.00 47.66 91 GLU A N 1
ATOM 720 C CA . GLU A 1 91 ? 22.407 4.410 -24.767 1.00 47.66 91 GLU A CA 1
ATOM 721 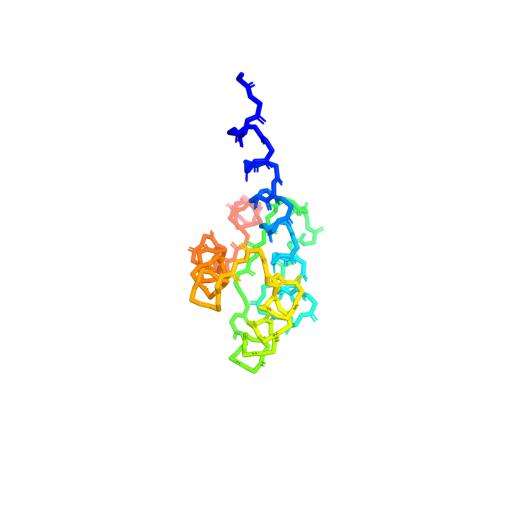C C . GLU A 1 91 ? 22.885 3.376 -25.801 1.00 47.66 91 GLU A C 1
ATOM 723 O O . GLU A 1 91 ? 22.485 2.192 -25.724 1.00 47.66 91 GLU A O 1
#

Radius of gyration: 14.87 Å; chains: 1; bounding box: 34×23×49 Å

pLDDT: mean 85.94, std 10.14, range [47.66, 94.56]

Foldseek 3Di:
DPDPVVLVVVLVVLLVLLVVQCCVLPQWHADPVHNPAIAGPHDPVSLVVSLVVSCVVCPPPDHSVVSNVSNVVVNVVHHNDDVVVVVVVVD

Secondary structure (DSSP, 8-state):
--HHHHHHHHHHHHHHHHHHHHHHTTSEEE-SS-TT-EEE---HHHHHHHHHHHHHHTBTTB-HHHHHHHHHHHHHHS-SS-HHHHHHTT-

Organism: NCBI:txid246199

Sequence (91 aa):
MGSAKRRQEEFDDARNRGTEILIEEGVISRCEHHEEIVTDN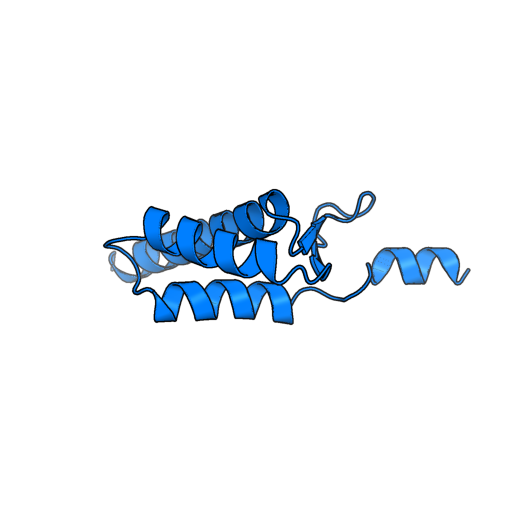WDDSGLSKAQDRFAAEMAGKFTREECDEFLDSIIKDAPNDCPLCEKFEAE

InterPro domains:
  IPR048532 Protein ea8.5-like superfamily [G3DSA:1.10.10.1920] (1-91)